Protein AF-A0AA38L7T5-F1 (afdb_monomer_lite)

Organism: Taxus chinensis (NCBI:txid29808)

Foldseek 3Di:
DDDPDDADDDPNHGDDDDDDPQDDDPDPVVVVVVLVVLCVVVVNPVVSSVVVVVPPPDPPVRD

pLDDT: mean 78.93, std 13.75, range [40.53, 94.06]

Radius of gyration: 18.56 Å; chains: 1; bounding box: 45×41×28 Å

Secondary structure (DSSP, 8-state):
-----PPPEETTEE-----------S-HHHHHHHHHHHHHHTTT-HHHHHHHHHHS---GGG-

InterPro domains:
  IPR051245 eIF5-mimic translation initiation regulator [PTHR14208] (5-63)
  IPR057397 5MP1/2-like, HEAT domain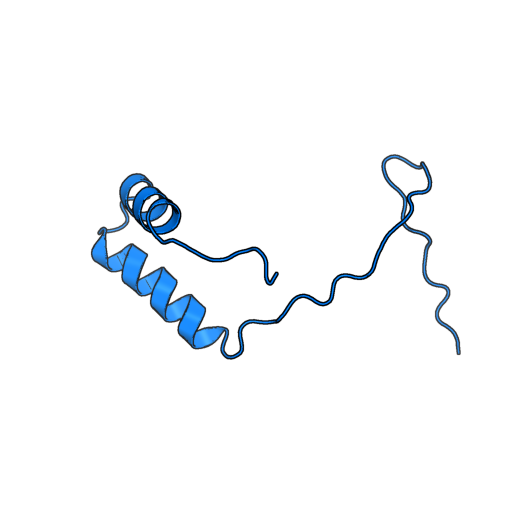 [PF25504] (15-63)

Structure (mmCIF, N/CA/C/O backbone):
data_AF-A0AA38L7T5-F1
#
_entry.id   AF-A0AA38L7T5-F1
#
loop_
_atom_site.group_PDB
_atom_site.id
_atom_site.type_symbol
_atom_site.label_atom_id
_atom_site.label_alt_id
_atom_site.label_comp_id
_atom_site.label_asym_id
_atom_site.label_entity_id
_atom_site.label_seq_id
_atom_site.pdbx_PDB_ins_code
_atom_site.Cartn_x
_atom_site.Cartn_y
_atom_site.Cartn_z
_atom_site.occupancy
_atom_site.B_iso_or_equiv
_atom_site.auth_seq_id
_atom_site.auth_comp_id
_atom_site.auth_asym_id
_atom_site.auth_atom_id
_atom_site.pdbx_PDB_model_num
ATOM 1 N N . PHE A 1 1 ? 30.095 17.023 -15.144 1.00 40.53 1 PHE A N 1
ATOM 2 C CA . PHE A 1 1 ? 28.985 17.974 -15.337 1.00 40.53 1 PHE A CA 1
ATOM 3 C C . PHE A 1 1 ? 28.069 17.907 -14.124 1.00 40.53 1 PHE A C 1
ATOM 5 O O . PHE A 1 1 ? 27.349 16.930 -13.971 1.00 40.53 1 PHE A O 1
ATOM 12 N N . LEU A 1 2 ? 28.160 18.872 -13.201 1.00 43.88 2 LEU A N 1
ATOM 13 C CA . LEU A 1 2 ? 27.208 18.961 -12.093 1.00 43.88 2 LEU A CA 1
ATOM 14 C C . LEU A 1 2 ? 25.917 19.576 -12.632 1.00 43.88 2 LEU A C 1
ATOM 16 O O . LEU A 1 2 ? 25.896 20.744 -13.007 1.00 43.88 2 LEU A O 1
ATOM 20 N N . SER A 1 3 ? 24.864 18.763 -12.695 1.00 55.75 3 SER A N 1
ATOM 21 C CA . SER A 1 3 ? 23.494 19.231 -12.893 1.00 55.75 3 SER A CA 1
ATOM 22 C C . SER A 1 3 ? 23.217 20.355 -11.895 1.00 55.75 3 SER A C 1
ATOM 24 O O . SER A 1 3 ? 23.332 20.132 -10.688 1.00 55.75 3 SER A O 1
ATOM 26 N N . SER A 1 4 ? 22.865 21.546 -12.386 1.00 58.09 4 SER A N 1
ATOM 27 C CA . SER A 1 4 ? 22.348 22.639 -11.560 1.00 58.09 4 SER A CA 1
ATOM 28 C C . SER A 1 4 ? 21.051 22.153 -10.915 1.00 58.09 4 SER A C 1
ATOM 30 O O . SER A 1 4 ? 19.998 22.174 -11.545 1.00 58.09 4 SER A O 1
ATOM 32 N N . LYS A 1 5 ? 21.135 21.586 -9.707 1.00 68.00 5 LYS A N 1
ATOM 33 C CA . LYS A 1 5 ? 19.952 21.147 -8.965 1.00 68.00 5 LYS A CA 1
ATOM 34 C C . LYS A 1 5 ? 19.207 22.394 -8.521 1.00 68.00 5 LYS A C 1
ATOM 36 O O . LYS A 1 5 ? 19.724 23.171 -7.718 1.00 68.00 5 LYS A O 1
ATOM 41 N N . GLU A 1 6 ? 18.016 22.573 -9.071 1.00 75.19 6 GLU A N 1
ATOM 42 C CA . GLU A 1 6 ? 17.064 23.579 -8.622 1.00 75.19 6 GLU A CA 1
ATOM 43 C C . GLU A 1 6 ? 16.878 23.480 -7.103 1.00 75.19 6 GLU A C 1
ATOM 45 O O . GLU A 1 6 ? 16.795 22.384 -6.536 1.00 75.19 6 GLU A O 1
ATOM 50 N N . LYS A 1 7 ? 16.883 24.630 -6.424 1.00 81.62 7 LYS A N 1
ATOM 51 C CA . LYS A 1 7 ? 16.702 24.675 -4.972 1.00 81.62 7 LYS A CA 1
ATOM 52 C C . LYS A 1 7 ? 15.217 24.493 -4.660 1.00 81.62 7 LYS A C 1
ATOM 54 O O . LYS A 1 7 ? 14.400 25.184 -5.265 1.00 81.62 7 LYS A O 1
ATOM 59 N N . PRO A 1 8 ? 14.859 23.601 -3.727 1.00 83.69 8 PRO A N 1
ATOM 60 C CA . PRO A 1 8 ? 13.465 23.335 -3.410 1.00 83.69 8 PRO A CA 1
ATOM 61 C C . PRO A 1 8 ? 12.800 24.592 -2.839 1.00 83.69 8 PRO A C 1
ATOM 63 O O . PRO A 1 8 ? 13.333 25.243 -1.933 1.00 83.69 8 PRO A O 1
ATOM 66 N N . THR A 1 9 ? 11.628 24.921 -3.378 1.00 91.25 9 TH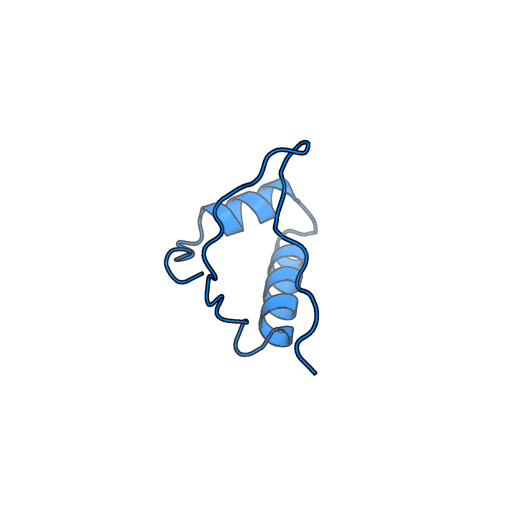R A N 1
ATOM 67 C CA . THR A 1 9 ? 10.796 26.031 -2.911 1.00 91.25 9 THR A CA 1
ATOM 68 C C . THR A 1 9 ? 9.376 25.557 -2.621 1.00 91.25 9 THR A C 1
ATOM 70 O O . THR A 1 9 ? 8.887 24.619 -3.248 1.00 91.25 9 THR A O 1
ATOM 73 N N . LEU A 1 10 ? 8.714 26.199 -1.659 1.00 86.44 10 LEU A N 1
ATOM 74 C CA . LEU A 1 10 ? 7.295 26.018 -1.362 1.00 86.44 10 LEU A CA 1
ATOM 75 C C . LEU A 1 10 ? 6.642 27.400 -1.371 1.00 86.44 10 LEU A C 1
ATOM 77 O O . LEU A 1 10 ? 7.029 28.271 -0.595 1.00 86.44 10 LEU A O 1
ATOM 81 N N . GLY A 1 11 ? 5.714 27.636 -2.303 1.00 89.06 11 GLY A N 1
ATOM 82 C CA . GLY A 1 11 ? 5.094 28.956 -2.485 1.00 89.06 11 GLY A CA 1
ATOM 83 C C . GLY A 1 11 ? 6.089 30.073 -2.842 1.00 89.06 11 GLY A C 1
ATOM 84 O O . GLY A 1 11 ? 5.884 31.218 -2.459 1.00 89.06 11 GLY A O 1
ATOM 85 N N . GLY A 1 12 ? 7.201 29.746 -3.512 1.00 88.62 12 GLY A N 1
ATOM 86 C CA . GLY A 1 12 ? 8.269 30.698 -3.855 1.00 88.62 12 GLY A CA 1
ATOM 87 C C . GLY A 1 12 ? 9.283 30.967 -2.733 1.00 88.62 12 GLY A C 1
ATOM 88 O O . GLY A 1 12 ? 10.342 31.539 -2.992 1.00 88.62 12 GLY A O 1
ATOM 89 N N . ALA A 1 13 ? 9.021 30.503 -1.508 1.00 90.00 13 ALA A N 1
ATOM 90 C CA . ALA A 1 13 ? 9.975 30.564 -0.407 1.00 90.00 13 ALA A CA 1
ATOM 91 C C . ALA A 1 13 ? 10.929 29.366 -0.431 1.00 90.00 13 ALA A C 1
ATOM 93 O O . ALA A 1 13 ? 10.536 28.237 -0.727 1.00 90.00 13 ALA A O 1
ATOM 94 N N . TRP A 1 14 ? 12.194 29.604 -0.093 1.00 90.19 14 TRP A N 1
ATOM 95 C CA . TRP A 1 14 ? 13.194 28.544 0.003 1.00 90.19 14 TRP A CA 1
ATOM 96 C C . TRP A 1 14 ? 12.961 27.697 1.247 1.00 90.19 14 TRP A C 1
ATOM 98 O O . TRP A 1 14 ? 12.784 28.229 2.343 1.00 90.19 14 TRP A O 1
ATOM 108 N N . ILE A 1 15 ? 13.033 26.376 1.086 1.00 90.38 15 ILE A N 1
ATOM 109 C CA . ILE A 1 15 ? 12.848 25.432 2.189 1.00 90.38 15 ILE A CA 1
ATOM 110 C C . ILE A 1 15 ? 14.088 24.562 2.384 1.00 90.38 15 ILE A C 1
ATOM 112 O O . ILE A 1 15 ? 14.771 24.181 1.432 1.00 90.38 15 ILE A O 1
ATOM 116 N N . LYS A 1 16 ? 14.390 24.227 3.643 1.00 89.31 16 LYS A N 1
ATOM 117 C CA . LYS A 1 16 ? 15.387 23.197 3.947 1.00 89.31 16 LYS A CA 1
ATOM 118 C C . LYS A 1 16 ? 14.768 21.832 3.679 1.00 89.31 16 LYS A C 1
ATOM 120 O O . LYS A 1 16 ? 13.701 21.524 4.196 1.00 89.31 16 LYS A O 1
ATOM 125 N N . THR A 1 17 ? 15.467 21.002 2.919 1.00 82.75 17 THR A N 1
ATOM 126 C CA . THR A 1 17 ? 15.066 19.616 2.658 1.00 82.75 17 THR A CA 1
ATOM 127 C C . THR A 1 17 ? 16.080 18.655 3.249 1.00 82.75 17 THR A C 1
ATOM 129 O O . THR A 1 17 ? 17.282 18.912 3.186 1.00 82.75 17 THR A O 1
ATOM 132 N N . HIS A 1 18 ? 15.608 17.517 3.750 1.00 82.19 18 HIS A N 1
ATOM 133 C CA . HIS A 1 18 ? 16.460 16.392 4.115 1.00 82.19 18 HIS A CA 1
ATOM 134 C C . HIS A 1 18 ? 16.174 15.224 3.173 1.00 82.19 18 HIS A C 1
ATOM 136 O O . HIS A 1 18 ? 15.015 14.917 2.897 1.00 82.19 18 HIS A O 1
ATOM 142 N N . LYS A 1 19 ? 17.219 14.554 2.680 1.00 79.25 19 LYS A N 1
ATOM 143 C CA . LYS A 1 19 ? 17.036 13.320 1.912 1.00 79.25 19 LYS A CA 1
ATOM 144 C C . LYS A 1 19 ? 16.585 12.218 2.871 1.00 79.25 19 LYS A C 1
ATOM 146 O O . LYS A 1 19 ? 17.272 11.947 3.853 1.00 79.25 19 LYS A O 1
ATOM 151 N N . ARG A 1 20 ? 15.449 11.586 2.598 1.00 81.50 20 ARG A N 1
ATOM 152 C CA . ARG A 1 20 ? 15.012 10.364 3.285 1.00 81.50 20 ARG A CA 1
ATOM 153 C C . ARG A 1 20 ? 15.435 9.176 2.422 1.00 81.50 20 ARG A C 1
ATOM 155 O O . ARG A 1 20 ? 15.244 9.215 1.207 1.00 81.50 20 ARG A O 1
ATOM 162 N N . ASN A 1 21 ? 16.056 8.162 3.021 1.00 73.12 21 ASN A N 1
ATOM 163 C CA . ASN A 1 21 ? 16.225 6.874 2.353 1.00 73.12 21 ASN A CA 1
ATOM 164 C C . ASN A 1 21 ? 14.939 6.096 2.591 1.00 73.12 21 ASN A C 1
ATOM 166 O O . ASN A 1 21 ? 14.757 5.537 3.665 1.00 73.12 21 ASN A O 1
ATOM 170 N N . ILE A 1 22 ? 14.051 6.123 1.606 1.00 70.00 22 ILE A N 1
ATOM 171 C CA . ILE A 1 22 ? 12.830 5.329 1.638 1.00 70.00 22 ILE A CA 1
ATOM 172 C C . ILE A 1 22 ? 13.233 3.927 1.191 1.00 70.00 22 ILE A C 1
ATOM 174 O O . ILE A 1 22 ? 13.816 3.769 0.113 1.00 70.00 22 ILE A O 1
ATOM 178 N N . ALA A 1 23 ? 12.984 2.920 2.026 1.00 67.56 23 ALA A N 1
ATOM 179 C CA . ALA A 1 23 ? 13.103 1.540 1.588 1.00 67.56 23 ALA A CA 1
ATOM 180 C C . ALA A 1 23 ? 12.035 1.306 0.515 1.00 67.56 23 ALA A C 1
ATOM 182 O O . ALA A 1 23 ? 10.840 1.415 0.787 1.00 67.56 23 ALA A O 1
ATOM 183 N N . ALA A 1 24 ? 12.459 1.028 -0.718 1.00 64.12 24 ALA A N 1
ATOM 184 C CA . ALA A 1 24 ? 11.532 0.483 -1.695 1.00 64.12 24 ALA A CA 1
ATOM 185 C C . ALA A 1 24 ? 11.065 -0.889 -1.178 1.00 64.12 24 ALA A C 1
ATOM 187 O O . ALA A 1 24 ? 11.892 -1.613 -0.606 1.00 64.12 24 ALA A O 1
ATOM 188 N N . PRO A 1 25 ? 9.784 -1.257 -1.362 1.00 62.56 25 PRO A N 1
ATOM 189 C CA . PRO A 1 25 ? 9.347 -2.623 -1.118 1.00 62.56 25 PRO A CA 1
ATOM 190 C C . PRO A 1 25 ? 10.318 -3.564 -1.826 1.00 62.56 25 PRO A C 1
ATOM 192 O O . PRO A 1 25 ? 10.615 -3.359 -3.005 1.00 62.56 25 PRO A O 1
ATOM 195 N N . LEU A 1 26 ? 10.844 -4.554 -1.099 1.00 70.31 26 LEU A N 1
ATOM 196 C CA . LEU A 1 26 ? 11.803 -5.512 -1.657 1.00 70.31 26 LEU A CA 1
ATOM 197 C C . LEU A 1 26 ? 11.224 -6.194 -2.909 1.00 70.31 26 LEU A C 1
ATOM 199 O O . LEU A 1 26 ? 11.963 -6.528 -3.831 1.00 70.31 26 LEU A O 1
ATOM 203 N N . ASP A 1 27 ? 9.896 -6.337 -2.922 1.00 77.88 27 ASP A N 1
ATOM 204 C CA . ASP A 1 27 ? 9.096 -6.828 -4.031 1.00 77.88 27 ASP A CA 1
ATOM 205 C C . ASP A 1 27 ? 7.785 -6.017 -4.170 1.00 77.88 27 ASP A C 1
ATOM 207 O O . ASP A 1 27 ? 6.828 -6.229 -3.417 1.00 77.88 27 ASP A O 1
ATOM 211 N N . PRO A 1 28 ? 7.718 -5.062 -5.115 1.00 81.31 28 PRO A N 1
ATOM 212 C CA . PRO A 1 28 ? 6.504 -4.300 -5.393 1.00 81.31 28 PRO A CA 1
ATOM 213 C C . PRO A 1 28 ? 5.352 -5.159 -5.926 1.00 81.31 28 PRO A C 1
ATOM 215 O O . PRO A 1 28 ? 4.199 -4.788 -5.727 1.00 81.31 28 PRO A O 1
ATOM 218 N N . ALA A 1 29 ? 5.641 -6.277 -6.602 1.00 83.94 29 ALA A N 1
ATOM 219 C CA . ALA A 1 29 ? 4.607 -7.130 -7.179 1.00 83.94 29 ALA A CA 1
ATOM 220 C C . ALA A 1 29 ? 3.830 -7.846 -6.071 1.00 83.94 29 ALA A C 1
ATOM 222 O O . ALA A 1 29 ? 2.610 -7.729 -6.010 1.00 83.94 29 ALA A O 1
ATOM 223 N N . ALA A 1 30 ? 4.544 -8.452 -5.118 1.00 81.62 30 ALA A N 1
ATOM 224 C CA . ALA A 1 30 ? 3.923 -9.090 -3.959 1.00 81.62 30 ALA A CA 1
ATOM 225 C C . ALA A 1 30 ? 3.088 -8.113 -3.110 1.00 81.62 30 ALA A C 1
ATOM 227 O O . ALA A 1 30 ? 2.046 -8.490 -2.575 1.00 81.62 30 ALA A O 1
ATOM 228 N N . PHE A 1 31 ? 3.512 -6.848 -2.999 1.00 81.81 31 PHE A N 1
ATOM 229 C CA . PHE A 1 31 ? 2.710 -5.817 -2.334 1.00 81.81 31 PHE A CA 1
ATOM 230 C C . PHE A 1 31 ? 1.390 -5.554 -3.072 1.00 81.81 31 PHE A C 1
ATOM 232 O O . PHE A 1 31 ? 0.336 -5.501 -2.440 1.00 81.81 31 PHE A O 1
ATOM 239 N N . VAL A 1 32 ? 1.436 -5.408 -4.400 1.00 86.12 32 VAL A N 1
ATOM 240 C CA . VAL A 1 32 ? 0.232 -5.197 -5.217 1.00 86.12 32 VAL A CA 1
ATOM 241 C C . VAL A 1 32 ? -0.708 -6.395 -5.114 1.00 86.12 32 VAL A C 1
ATOM 243 O O . VAL A 1 32 ? -1.897 -6.195 -4.875 1.00 86.12 32 VAL A O 1
ATOM 246 N N . ASP A 1 33 ? -0.188 -7.618 -5.216 1.00 88.56 33 ASP A N 1
ATOM 247 C CA . ASP A 1 33 ? -0.986 -8.842 -5.095 1.00 88.56 33 ASP A CA 1
ATOM 248 C C . ASP A 1 33 ? -1.697 -8.922 -3.736 1.00 88.56 33 ASP A C 1
ATOM 250 O O . ASP A 1 33 ? -2.876 -9.266 -3.675 1.00 88.56 33 ASP A O 1
ATOM 254 N N . ALA A 1 34 ? -1.024 -8.530 -2.648 1.00 86.00 34 ALA A N 1
ATOM 255 C CA . ALA A 1 34 ? -1.627 -8.479 -1.318 1.00 86.00 34 ALA A CA 1
ATOM 256 C C . ALA A 1 34 ? -2.746 -7.427 -1.217 1.00 86.00 34 ALA A C 1
ATOM 258 O O . ALA A 1 34 ? -3.810 -7.714 -0.671 1.00 86.00 34 ALA A O 1
ATOM 259 N N . VAL A 1 35 ? -2.539 -6.222 -1.763 1.00 85.69 35 VAL A N 1
ATOM 260 C CA . VAL A 1 35 ? -3.567 -5.164 -1.778 1.00 85.69 35 VAL A CA 1
ATOM 261 C C . VAL A 1 35 ? -4.783 -5.592 -2.602 1.00 85.69 35 VAL A C 1
ATOM 263 O O . VAL A 1 35 ? -5.918 -5.390 -2.170 1.00 85.69 35 VAL A O 1
ATOM 266 N N . VAL A 1 36 ? -4.565 -6.210 -3.767 1.00 91.06 36 VAL A N 1
ATOM 267 C CA . VAL A 1 36 ? -5.651 -6.734 -4.607 1.00 91.06 36 VAL A CA 1
ATOM 268 C C . VAL A 1 36 ? -6.373 -7.884 -3.908 1.00 91.06 36 VAL A C 1
ATOM 270 O O . VAL A 1 36 ? -7.598 -7.924 -3.951 1.00 91.06 36 VAL A O 1
ATOM 273 N N . GLY A 1 37 ? -5.651 -8.773 -3.220 1.00 89.50 37 GLY A N 1
ATOM 274 C CA . GLY A 1 37 ? -6.246 -9.837 -2.409 1.00 89.50 37 GLY A CA 1
ATOM 275 C C . GLY A 1 37 ? -7.202 -9.287 -1.353 1.00 89.50 37 GLY A C 1
ATOM 276 O O . GLY A 1 37 ? -8.367 -9.665 -1.335 1.00 89.50 37 GLY A O 1
ATOM 277 N N . ILE A 1 38 ? -6.758 -8.298 -0.571 1.00 89.12 38 ILE A N 1
ATOM 278 C CA . ILE A 1 38 ? -7.598 -7.626 0.435 1.00 89.12 38 ILE A CA 1
ATOM 279 C C . ILE A 1 38 ? -8.837 -6.991 -0.213 1.00 89.12 38 ILE A C 1
ATOM 281 O O . ILE A 1 38 ? -9.933 -7.070 0.332 1.00 89.12 38 ILE A O 1
ATOM 285 N N . TYR A 1 39 ? -8.688 -6.368 -1.384 1.00 92.88 39 TYR A N 1
ATOM 286 C CA . TYR A 1 39 ? -9.820 -5.778 -2.098 1.00 92.88 39 TYR A CA 1
ATOM 287 C C . TYR A 1 39 ? -10.852 -6.827 -2.543 1.00 92.88 39 TYR A C 1
ATOM 289 O O . TYR A 1 39 ? -12.055 -6.600 -2.416 1.00 92.88 39 TYR A O 1
ATOM 297 N N . VAL A 1 40 ? -10.386 -7.970 -3.054 1.00 94.06 40 VAL A N 1
ATOM 298 C CA . VAL A 1 40 ? -11.245 -9.082 -3.487 1.00 94.06 40 VAL A CA 1
ATOM 299 C C . VAL A 1 40 ? -11.935 -9.744 -2.293 1.00 94.06 40 VAL A C 1
ATOM 301 O O . VAL A 1 40 ? -13.130 -10.018 -2.376 1.00 94.06 40 VAL A O 1
ATOM 304 N N . ASP A 1 41 ? -11.221 -9.944 -1.184 1.00 93.12 41 ASP A N 1
ATOM 305 C CA . ASP A 1 41 ? -11.750 -10.557 0.041 1.00 93.12 41 ASP A CA 1
ATOM 306 C C . ASP A 1 41 ? -12.888 -9.737 0.668 1.00 93.12 41 ASP A C 1
ATOM 308 O O . ASP A 1 41 ? -13.803 -10.297 1.269 1.00 93.12 41 ASP A O 1
ATOM 312 N N . HIS A 1 42 ? -12.854 -8.413 0.495 1.00 92.12 42 HIS A N 1
ATOM 313 C CA . HIS A 1 42 ? -13.898 -7.491 0.954 1.00 92.12 42 HIS A CA 1
ATOM 314 C C . HIS A 1 42 ? -14.949 -7.174 -0.119 1.00 92.12 42 HIS A C 1
ATOM 316 O O . HIS A 1 42 ? -15.703 -6.218 0.033 1.00 92.12 42 HIS A O 1
ATOM 322 N N . GLU A 1 43 ? -14.995 -7.932 -1.221 1.00 93.31 43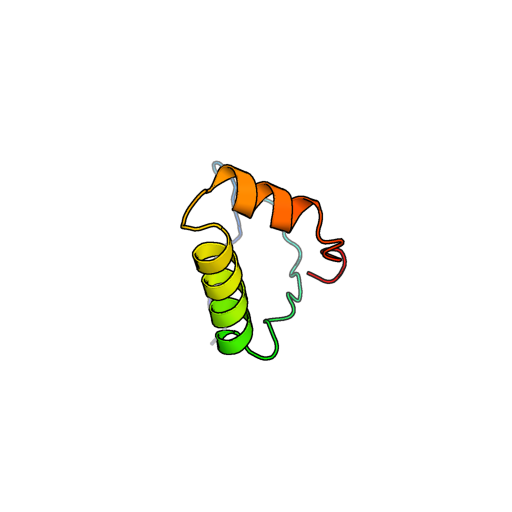 GLU A N 1
ATOM 323 C CA . GLU A 1 43 ? -15.956 -7.755 -2.328 1.00 93.31 43 GLU A CA 1
ATOM 324 C C . GLU A 1 43 ? -15.986 -6.324 -2.908 1.00 93.31 43 GLU A C 1
ATOM 326 O O . GLU A 1 43 ? -16.983 -5.863 -3.464 1.00 93.31 43 GLU A O 1
ATOM 331 N N . GLY A 1 44 ? -14.870 -5.602 -2.793 1.00 89.75 44 GLY A N 1
ATOM 332 C CA . GLY A 1 44 ? -14.746 -4.212 -3.217 1.00 89.75 44 GLY A CA 1
ATOM 333 C C . GLY A 1 44 ? -15.338 -3.163 -2.268 1.00 89.75 44 GLY A C 1
ATOM 334 O O . GLY A 1 44 ? -15.393 -1.989 -2.647 1.00 89.75 44 GLY A O 1
ATOM 335 N N . ASP A 1 45 ? -15.735 -3.539 -1.048 1.00 93.50 45 ASP A N 1
ATOM 336 C CA . ASP A 1 45 ? -16.141 -2.604 0.005 1.00 93.50 45 ASP A CA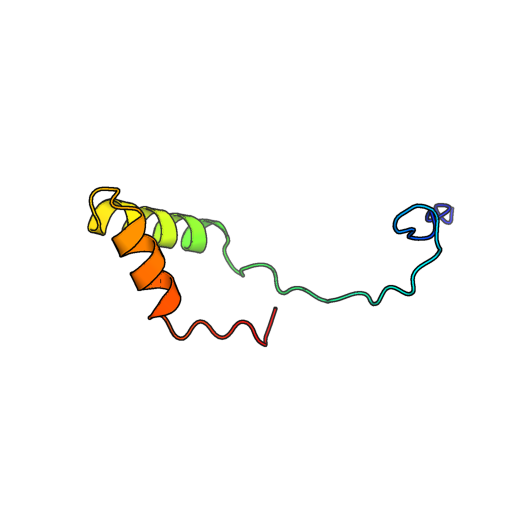 1
ATOM 337 C C . ASP A 1 45 ? -14.929 -1.817 0.533 1.00 93.50 45 ASP A C 1
ATOM 339 O O . ASP A 1 45 ? -14.096 -2.306 1.301 1.00 93.50 45 ASP A O 1
ATOM 343 N N . LEU A 1 46 ? -14.839 -0.557 0.112 1.00 90.25 46 LEU A N 1
ATOM 344 C CA . LEU A 1 46 ? -13.728 0.330 0.443 1.00 90.25 46 LEU A CA 1
ATOM 345 C C . LEU A 1 46 ? -13.654 0.692 1.934 1.00 90.25 46 LEU A C 1
ATOM 347 O O . LEU A 1 46 ? -12.556 0.949 2.427 1.00 90.25 46 LEU A O 1
ATOM 351 N N . GLU A 1 47 ? -14.778 0.693 2.656 1.00 91.12 47 GLU A N 1
ATOM 352 C CA . GLU A 1 47 ? -14.805 0.992 4.094 1.00 91.12 47 GLU A CA 1
ATOM 353 C C . GLU A 1 47 ? -14.197 -0.170 4.891 1.00 91.12 47 GLU A C 1
ATOM 355 O O . GLU A 1 47 ? -13.377 0.031 5.792 1.00 91.12 47 GLU A O 1
ATOM 360 N N . LEU A 1 48 ? -14.534 -1.409 4.517 1.00 89.00 48 LEU A N 1
ATOM 361 C CA . LEU A 1 48 ? -13.946 -2.609 5.118 1.00 89.00 48 LEU A CA 1
ATOM 362 C C . LEU A 1 48 ? -12.456 -2.749 4.783 1.00 89.00 48 LEU A C 1
ATOM 364 O O . LEU A 1 48 ? -11.654 -3.050 5.672 1.00 89.00 48 LEU A O 1
ATOM 368 N N . VAL A 1 49 ? -12.067 -2.450 3.540 1.00 89.44 49 VAL A N 1
ATOM 369 C CA . VAL A 1 49 ? -10.660 -2.423 3.113 1.00 89.44 49 VAL A CA 1
ATOM 370 C C . VAL A 1 49 ? -9.853 -1.409 3.930 1.00 89.44 49 VAL A C 1
ATOM 372 O O . VAL A 1 49 ? -8.790 -1.752 4.453 1.00 89.44 49 VAL A O 1
ATOM 375 N N . ALA A 1 50 ? -10.356 -0.180 4.093 1.00 88.00 50 ALA A N 1
ATOM 376 C CA . ALA A 1 50 ? -9.696 0.854 4.892 1.00 88.00 50 ALA A CA 1
ATOM 377 C C . ALA A 1 50 ? -9.504 0.402 6.347 1.00 88.00 50 ALA A C 1
ATOM 379 O O . ALA A 1 50 ? -8.398 0.474 6.888 1.00 88.00 50 ALA A O 1
ATOM 380 N N . LYS A 1 51 ? -10.548 -0.180 6.946 1.00 88.19 51 LYS A N 1
ATOM 381 C CA . LYS A 1 51 ? -10.495 -0.721 8.307 1.00 88.19 51 LYS A CA 1
ATOM 382 C C . LYS A 1 51 ? -9.481 -1.859 8.453 1.00 88.19 51 LYS A C 1
ATOM 384 O O . LYS A 1 51 ? -8.834 -1.972 9.496 1.00 88.19 51 LYS A O 1
ATOM 389 N N . SER A 1 52 ? -9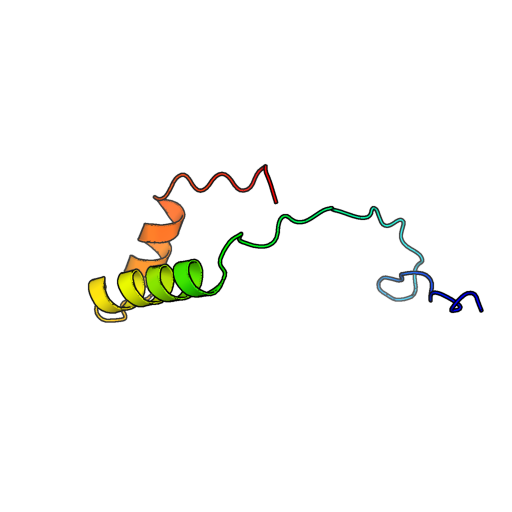.311 -2.683 7.418 1.00 86.69 52 SER A N 1
ATOM 390 C CA . SER A 1 52 ? -8.284 -3.730 7.368 1.00 86.69 52 SER A CA 1
ATOM 391 C C . SER A 1 52 ? -6.864 -3.156 7.398 1.00 86.69 52 SER A C 1
ATOM 393 O O . SER A 1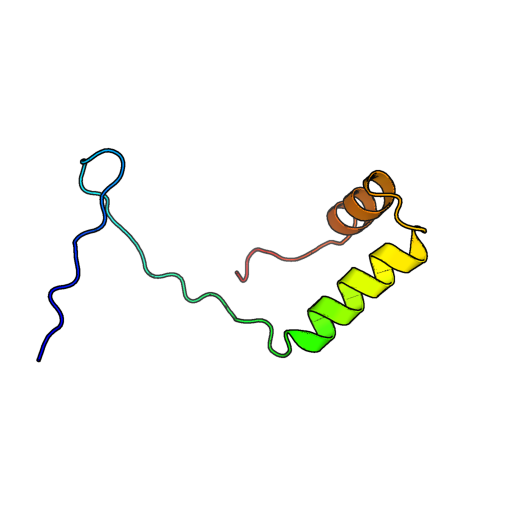 52 ? -6.016 -3.705 8.099 1.00 86.69 52 SER A O 1
ATOM 395 N N . PHE A 1 53 ? -6.602 -2.045 6.702 1.00 83.38 53 PHE A N 1
ATOM 396 C CA . PHE A 1 53 ? -5.295 -1.377 6.735 1.00 83.38 53 PHE A CA 1
ATOM 397 C C . PHE A 1 53 ? -5.025 -0.644 8.052 1.00 83.38 53 PHE A C 1
ATOM 399 O O . PHE A 1 53 ? -3.891 -0.648 8.517 1.00 83.38 53 PHE A O 1
ATOM 406 N N . GLU A 1 54 ? -6.046 -0.049 8.667 1.00 82.62 54 GLU A N 1
ATOM 407 C CA . GLU A 1 54 ? -5.918 0.624 9.968 1.00 82.62 54 GLU A CA 1
ATOM 408 C C . GLU A 1 54 ? -5.733 -0.359 11.129 1.00 82.62 54 GLU A C 1
ATOM 410 O O . GLU A 1 54 ? -5.045 -0.055 12.102 1.00 82.62 54 GLU A O 1
ATOM 415 N N . SER A 1 55 ? -6.347 -1.542 11.032 1.00 79.25 55 SER A N 1
ATOM 416 C CA . SER A 1 55 ? -6.211 -2.609 12.034 1.00 79.25 55 SER A CA 1
ATOM 417 C C . SER A 1 55 ? -4.905 -3.384 11.887 1.00 79.25 55 SER A C 1
ATOM 419 O O . SER A 1 55 ? -4.465 -4.045 12.828 1.00 79.25 55 SER A O 1
ATOM 421 N N . ALA A 1 56 ? -4.293 -3.339 10.704 1.00 74.31 56 ALA A N 1
ATOM 422 C CA . ALA A 1 56 ? -2.968 -3.884 10.505 1.00 74.31 56 ALA A CA 1
ATOM 423 C C . ALA A 1 56 ? -1.964 -2.977 11.226 1.00 74.31 56 ALA A C 1
ATOM 425 O O . ALA A 1 56 ? -1.857 -1.790 10.925 1.00 74.31 56 ALA A O 1
ATOM 426 N N . GLU A 1 57 ? -1.212 -3.533 12.178 1.00 68.12 57 GLU A N 1
ATOM 427 C CA . GLU A 1 57 ? -0.108 -2.839 12.850 1.00 68.12 57 GLU A CA 1
ATOM 428 C C . GLU A 1 57 ? 1.069 -2.695 11.869 1.00 68.12 57 GLU A C 1
ATOM 430 O O . GLU A 1 57 ? 2.098 -3.368 11.945 1.00 68.12 57 GLU A O 1
ATOM 435 N N . LEU A 1 58 ? 0.861 -1.859 10.853 1.00 67.31 58 LEU A N 1
ATOM 436 C CA . LEU A 1 58 ? 1.826 -1.552 9.818 1.00 67.31 58 LEU A CA 1
ATOM 437 C C . LEU A 1 58 ? 2.845 -0.586 10.417 1.00 67.31 58 LEU A C 1
ATOM 439 O O . LEU A 1 58 ? 2.560 0.583 10.681 1.00 67.31 58 LEU A O 1
ATOM 443 N N . ASP A 1 59 ? 4.053 -1.088 10.654 1.00 61.72 59 ASP A N 1
ATOM 444 C CA . ASP A 1 59 ? 5.153 -0.265 11.138 1.00 61.72 59 ASP A CA 1
ATOM 445 C C . ASP A 1 59 ? 5.659 0.657 10.018 1.00 61.72 59 ASP A C 1
ATOM 447 O O . ASP A 1 59 ? 6.524 0.302 9.211 1.00 61.72 59 ASP A O 1
ATOM 451 N N . PHE A 1 60 ? 5.112 1.873 9.983 1.00 58.31 60 PHE A N 1
ATOM 452 C CA . PHE A 1 60 ? 5.544 2.911 9.053 1.00 58.31 60 PHE A CA 1
ATOM 453 C C . PHE A 1 60 ? 6.816 3.644 9.499 1.00 58.31 60 PHE A C 1
ATOM 455 O O . PHE A 1 60 ? 7.345 4.456 8.742 1.00 58.31 60 PHE A O 1
ATOM 462 N N . SER A 1 61 ? 7.340 3.378 10.705 1.00 52.09 61 SER A N 1
ATOM 463 C CA . SER A 1 61 ? 8.502 4.101 11.250 1.00 52.09 61 SER A CA 1
ATOM 464 C C . SER A 1 61 ? 9.789 3.873 10.449 1.00 52.09 61 SER A C 1
ATOM 466 O O . SER A 1 61 ? 10.743 4.647 10.555 1.00 52.09 61 SER A O 1
ATOM 468 N N . ARG A 1 62 ? 9.799 2.826 9.617 1.00 47.72 62 ARG A N 1
ATOM 469 C CA . ARG A 1 62 ? 10.907 2.436 8.739 1.00 47.72 62 ARG A CA 1
ATOM 470 C C . ARG A 1 62 ? 10.853 3.042 7.330 1.00 47.72 62 ARG A C 1
ATOM 472 O O . ARG A 1 62 ? 11.776 2.778 6.558 1.00 47.72 62 ARG A O 1
ATOM 479 N N . TYR A 1 63 ? 9.837 3.850 7.005 1.00 48.50 63 TYR A N 1
ATOM 480 C CA . TYR A 1 63 ? 9.682 4.511 5.698 1.00 48.50 63 TYR A CA 1
ATOM 481 C C . TYR A 1 63 ? 9.952 6.031 5.738 1.00 48.50 63 TYR A C 1
ATOM 483 O O . TYR A 1 63 ? 9.594 6.737 6.711 1.00 48.50 63 TYR A O 1
#

Sequence (63 aa):
FLSSKEKPTLGGAWIKTHKRNIAAPLDPAAFVDAVVGIYVDHEGDLELVAKSFESAELDFSRY